Protein AF-A0A8C1SRX9-F1 (afdb_monomer_lite)

InterPro domains:
  IPR013083 Zinc finger, RING/FYVE/PHD-type [G3DSA:3.30.40.10] (1-67)

Sequence (108 aa):
MCDYSPAKCRNKGCSEVLNLKDMDAHMRESCDYRAVGICESGCGLMLTHKEQKLDSHCCFKALKAHNGALQGKVVSLDKELKKQALKSTKREKSLLAQLSAVHNELQM

Foldseek 3Di:
DDQQDWDAAPQPPGGDIGGNVCNVVCQPPPPQSHFDDADPVPLRDTDGNVCVVVVPDDSVVVVVVVVVVVVVVVVVVVVVVVVVVVVVVVVVVVVVVVVVVVVVVVVD

Secondary structure (DSSP, 8-state):
--TTSEEE--STT---EEEHHHHHHIIIII-TTSEEEE-TTTT-PEEEHHHHHTT---HHHHHHHHHHHHHHHHHHHHHHHHHHHHHHHHHHHHHHHHHHHHHHHHH-

Organism: Cyprinus carpio (NCBI:txid7962)

Radius of gyration: 25.6 Å; chains: 1; bounding box: 55×39×66 Å

pLDDT: mean 95.84, std 4.24, range [62.34, 98.69]

Structure (mmCIF, N/CA/C/O backbone):
data_AF-A0A8C1SRX9-F1
#
_entry.id   AF-A0A8C1SRX9-F1
#
loop_
_atom_site.group_PDB
_atom_site.id
_atom_site.type_symbol
_atom_site.label_atom_id
_atom_site.label_alt_id
_atom_site.label_comp_id
_atom_site.label_asym_id
_atom_site.label_entity_id
_atom_site.label_seq_id
_atom_site.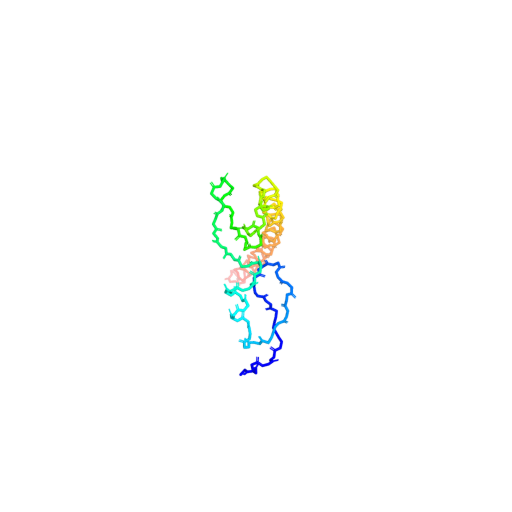pdbx_PDB_ins_code
_atom_site.Cartn_x
_atom_site.Cartn_y
_atom_site.Cartn_z
_atom_site.occupancy
_atom_site.B_iso_or_equiv
_atom_site.auth_seq_id
_atom_site.auth_comp_id
_atom_site.auth_asym_id
_atom_site.auth_atom_id
_atom_site.pdbx_PDB_model_num
ATOM 1 N N . MET A 1 1 ? -6.136 -28.090 -9.683 1.00 78.81 1 MET A N 1
ATOM 2 C CA . MET A 1 1 ? -6.096 -26.700 -10.194 1.00 78.81 1 MET A CA 1
ATOM 3 C C . MET A 1 1 ? -5.825 -26.788 -11.689 1.00 78.81 1 MET A C 1
ATOM 5 O O . MET A 1 1 ? -5.096 -27.690 -12.069 1.00 78.81 1 MET A O 1
ATOM 9 N N . CYS A 1 2 ? -6.468 -25.977 -12.532 1.00 94.12 2 CYS A N 1
ATOM 10 C CA . CYS A 1 2 ? -6.300 -26.070 -1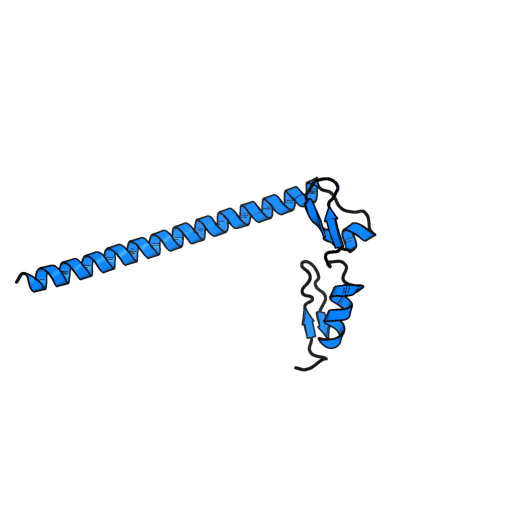3.989 1.00 94.12 2 CYS A CA 1
ATOM 11 C C . CYS A 1 2 ? -5.162 -25.157 -14.456 1.00 94.12 2 CYS A C 1
ATOM 13 O O . CYS A 1 2 ? -5.270 -23.940 -14.318 1.00 94.12 2 CYS A O 1
ATOM 15 N N . ASP A 1 3 ? -4.122 -25.726 -15.057 1.00 94.25 3 ASP A N 1
ATOM 16 C CA . ASP A 1 3 ? -2.909 -25.017 -15.497 1.00 94.25 3 ASP A CA 1
ATOM 17 C C . ASP A 1 3 ? -3.152 -23.916 -16.540 1.00 94.25 3 ASP A C 1
ATOM 19 O O . ASP A 1 3 ? -2.366 -22.977 -16.649 1.00 94.25 3 ASP A O 1
ATOM 23 N N . TYR A 1 4 ? -4.265 -23.999 -17.269 1.00 95.69 4 TYR A N 1
ATOM 24 C CA . TYR A 1 4 ? -4.686 -23.034 -18.291 1.00 95.69 4 TYR A CA 1
ATOM 25 C C . TYR A 1 4 ? -5.684 -21.997 -17.772 1.00 95.69 4 TYR A C 1
ATOM 27 O O . TYR A 1 4 ? -6.193 -21.181 -18.536 1.00 95.69 4 TYR A O 1
ATOM 35 N N . SER A 1 5 ? -6.015 -22.034 -16.480 1.00 96.88 5 SER A N 1
ATOM 36 C CA . SER A 1 5 ? -6.891 -21.014 -15.912 1.00 96.88 5 SER A CA 1
ATOM 37 C C . SER A 1 5 ? -6.181 -19.650 -15.872 1.00 96.88 5 SER A C 1
ATOM 39 O O . SER A 1 5 ? -4.988 -19.590 -15.555 1.00 96.88 5 SER A O 1
ATOM 41 N N . PRO A 1 6 ? -6.886 -18.552 -16.207 1.00 97.12 6 PRO A N 1
ATOM 42 C CA . PRO A 1 6 ? -6.297 -17.221 -16.235 1.00 97.12 6 PRO A CA 1
ATOM 43 C C . PRO A 1 6 ? -6.084 -16.684 -14.816 1.00 97.12 6 PRO A C 1
ATOM 45 O O . PRO A 1 6 ? -6.976 -16.744 -13.968 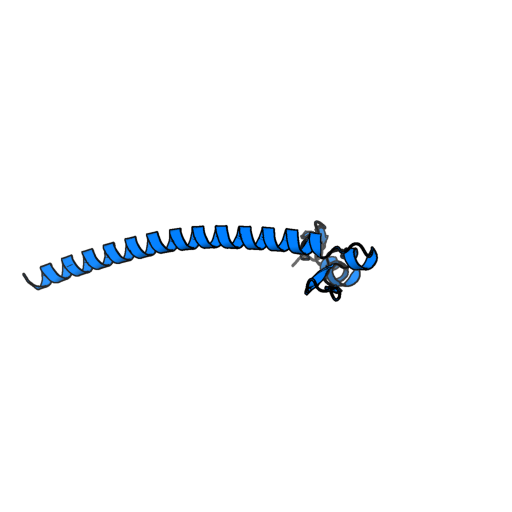1.00 97.12 6 PRO A O 1
ATOM 48 N N . ALA A 1 7 ? -4.920 -16.089 -14.569 1.00 96.31 7 ALA A N 1
ATOM 49 C CA . ALA A 1 7 ? -4.571 -15.452 -13.308 1.00 96.31 7 ALA A CA 1
ATOM 50 C C . ALA A 1 7 ? -3.819 -14.137 -13.538 1.00 96.31 7 ALA A C 1
ATOM 52 O O . ALA A 1 7 ? -2.965 -14.031 -14.415 1.00 96.31 7 ALA A O 1
ATOM 53 N N . LYS A 1 8 ? -4.121 -13.126 -12.717 1.00 97.44 8 LYS A N 1
ATOM 54 C CA . LYS A 1 8 ? -3.399 -11.848 -12.733 1.00 97.44 8 LYS A CA 1
ATOM 55 C C . LYS A 1 8 ? -1.990 -12.021 -12.174 1.00 97.44 8 LYS A C 1
ATOM 57 O O . LYS A 1 8 ? -1.809 -12.713 -11.167 1.00 97.44 8 LYS A O 1
ATOM 62 N N . CYS A 1 9 ? -1.021 -11.346 -12.787 1.00 97.56 9 CYS A N 1
ATOM 63 C CA . CYS A 1 9 ? 0.323 -11.231 -12.237 1.00 97.56 9 CYS A CA 1
ATOM 64 C C . CYS A 1 9 ? 0.284 -10.649 -10.815 1.00 97.56 9 CYS A C 1
ATOM 66 O O . CYS A 1 9 ? -0.530 -9.780 -10.493 1.00 97.56 9 CYS A O 1
ATOM 68 N N . ARG A 1 10 ? 1.168 -11.147 -9.946 1.00 95.31 10 ARG A N 1
ATOM 69 C CA . ARG A 1 10 ? 1.226 -10.748 -8.530 1.00 95.31 10 ARG A CA 1
ATOM 70 C C . ARG A 1 10 ? 2.227 -9.622 -8.264 1.00 95.31 10 ARG A C 1
ATOM 72 O O . ARG A 1 10 ? 2.213 -9.046 -7.177 1.00 95.31 10 ARG A O 1
ATOM 79 N N . ASN A 1 11 ? 3.083 -9.294 -9.233 1.00 96.19 11 ASN A N 1
ATOM 80 C CA . ASN A 1 11 ? 3.999 -8.164 -9.119 1.00 96.19 11 ASN A CA 1
ATOM 81 C C . ASN A 1 11 ? 3.212 -6.851 -9.180 1.00 96.19 11 ASN A C 1
ATOM 83 O O . ASN A 1 11 ? 2.418 -6.619 -10.094 1.00 96.19 11 ASN A O 1
ATOM 87 N N . LYS A 1 12 ? 3.423 -5.979 -8.189 1.00 92.31 12 LYS A N 1
ATOM 88 C CA . LYS A 1 12 ? 2.678 -4.720 -8.070 1.00 92.31 12 LYS A CA 1
ATOM 89 C C . LYS A 1 12 ? 2.919 -3.838 -9.296 1.00 92.31 12 LYS A C 1
ATOM 91 O O . LYS A 1 12 ? 4.056 -3.522 -9.615 1.00 92.31 12 LYS A O 1
ATOM 96 N N . GLY A 1 13 ? 1.834 -3.408 -9.937 1.00 92.56 13 GLY A N 1
ATOM 97 C CA . GLY A 1 13 ? 1.871 -2.558 -11.130 1.00 92.56 13 GLY A CA 1
ATOM 98 C C . GLY A 1 13 ? 1.815 -3.322 -12.454 1.00 92.56 13 G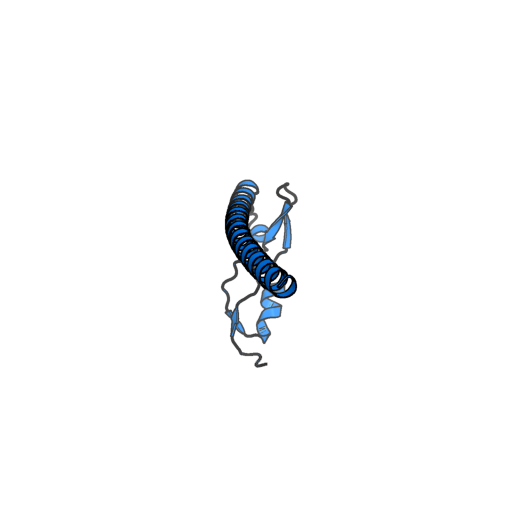LY A C 1
ATOM 99 O O . GLY A 1 13 ? 1.527 -2.705 -13.474 1.00 92.56 13 GLY A O 1
ATOM 100 N N . CYS A 1 14 ? 1.997 -4.645 -12.447 1.00 97.38 14 CYS A N 1
ATOM 101 C CA . CYS A 1 14 ? 1.773 -5.468 -13.629 1.00 97.38 14 CYS A CA 1
ATOM 102 C C . CYS A 1 14 ? 0.276 -5.767 -13.801 1.00 97.38 14 CYS A C 1
ATOM 104 O O . CYS A 1 14 ? -0.385 -6.217 -12.864 1.00 97.38 14 CYS A O 1
ATOM 106 N N . SER A 1 15 ? -0.255 -5.528 -14.999 1.00 96.94 15 SER A N 1
ATOM 107 C CA . SER A 1 15 ? -1.653 -5.801 -15.363 1.00 96.94 15 SER A CA 1
ATOM 108 C C . SER A 1 15 ? -1.835 -7.067 -16.203 1.00 96.94 15 SER A C 1
ATOM 110 O O . SER A 1 15 ? -2.954 -7.345 -16.630 1.00 96.94 15 SER A O 1
ATOM 112 N N . GLU A 1 16 ? -0.759 -7.817 -16.448 1.00 97.50 16 GLU A N 1
ATOM 113 C CA . GLU A 1 16 ? -0.791 -9.025 -17.271 1.00 97.50 16 GLU A CA 1
ATOM 114 C C . GLU A 1 16 ? -1.673 -10.109 -16.639 1.00 97.50 16 GLU A C 1
ATOM 116 O O . GLU A 1 16 ? -1.689 -10.307 -15.416 1.00 97.50 16 GLU A O 1
ATOM 121 N N . VAL A 1 17 ? -2.394 -10.828 -17.498 1.00 97.81 17 VAL A N 1
ATOM 122 C CA . VAL A 1 17 ? -3.183 -12.010 -17.147 1.00 97.81 17 VAL A CA 1
ATOM 123 C C . VAL A 1 17 ? -2.606 -13.182 -17.921 1.00 97.81 17 VAL A C 1
ATOM 125 O O . VAL A 1 17 ? -2.574 -13.160 -19.147 1.00 97.81 17 VAL A O 1
ATOM 128 N N . LEU A 1 18 ? -2.138 -14.194 -17.200 1.00 96.94 18 LEU A N 1
ATOM 129 C CA . LEU A 1 18 ? -1.400 -15.329 -17.751 1.00 96.94 18 LEU A CA 1
ATOM 130 C C . LEU A 1 18 ? -2.093 -16.632 -17.361 1.00 96.94 18 LEU A C 1
ATOM 132 O O . LEU A 1 18 ? -2.845 -16.671 -16.383 1.00 96.94 18 LEU A O 1
ATOM 136 N N . ASN A 1 19 ? -1.803 -17.713 -18.081 1.00 97.19 19 ASN A N 1
ATOM 137 C CA . ASN A 1 19 ? -2.149 -19.045 -17.596 1.00 97.19 19 ASN A CA 1
ATOM 138 C C . ASN A 1 19 ? -1.369 -19.337 -16.310 1.00 97.19 19 ASN A C 1
ATOM 140 O O . ASN A 1 19 ? -0.224 -18.901 -16.159 1.00 97.19 19 ASN A O 1
ATOM 144 N N . LEU A 1 20 ? -1.948 -20.130 -15.409 1.00 95.25 20 LEU A N 1
ATOM 145 C CA . LEU A 1 20 ? -1.260 -20.532 -14.181 1.00 95.25 20 LEU A CA 1
ATOM 146 C C . LEU A 1 20 ? 0.103 -21.184 -14.435 1.00 95.25 20 LEU A C 1
ATOM 148 O O . LEU A 1 20 ? 1.041 -20.881 -13.699 1.00 95.25 20 LEU A O 1
ATOM 152 N N . LYS A 1 21 ? 0.236 -22.008 -15.482 1.00 96.31 21 LYS A N 1
ATOM 153 C CA . LYS A 1 21 ? 1.521 -22.636 -15.839 1.00 96.31 21 LYS A CA 1
ATOM 154 C C . LYS A 1 21 ? 2.622 -21.638 -16.221 1.00 96.31 21 LYS A C 1
ATOM 156 O O . LYS A 1 21 ? 3.793 -21.918 -15.994 1.00 96.31 21 LYS A O 1
ATOM 161 N N . ASP A 1 22 ? 2.253 -20.480 -16.769 1.00 97.00 22 ASP A N 1
ATOM 162 C CA . ASP A 1 22 ? 3.195 -19.487 -17.305 1.00 97.00 22 ASP A CA 1
ATOM 163 C C . ASP A 1 22 ? 3.537 -18.398 -16.264 1.00 97.00 22 ASP A C 1
ATOM 165 O O . ASP A 1 22 ? 4.455 -17.597 -16.453 1.00 97.00 22 ASP A O 1
ATOM 169 N N . MET A 1 23 ? 2.809 -18.366 -15.139 1.00 96.25 23 MET A N 1
ATOM 170 C CA . MET A 1 23 ? 2.919 -17.334 -14.102 1.00 96.25 23 MET A CA 1
ATOM 171 C C . MET A 1 23 ? 4.324 -17.249 -13.501 1.00 96.25 23 MET A C 1
ATOM 173 O O . MET A 1 23 ? 4.873 -16.160 -13.342 1.00 96.25 23 MET A O 1
ATOM 177 N N . ASP A 1 24 ? 4.908 -18.396 -13.169 1.00 96.00 24 ASP A N 1
ATOM 178 C CA . ASP A 1 24 ? 6.194 -18.464 -12.478 1.00 96.00 24 ASP A CA 1
ATOM 179 C C . ASP A 1 24 ? 7.349 -17.982 -13.364 1.00 96.00 24 ASP A C 1
ATOM 181 O O . ASP A 1 24 ? 8.195 -17.211 -12.901 1.00 96.00 24 ASP A O 1
ATOM 185 N N . ALA A 1 25 ? 7.352 -18.390 -14.637 1.00 97.25 25 ALA A N 1
ATOM 186 C CA . ALA A 1 25 ? 8.324 -17.930 -15.625 1.00 97.25 25 ALA A CA 1
ATOM 187 C C . ALA A 1 25 ? 8.192 -16.417 -15.841 1.00 97.25 25 ALA A C 1
ATOM 189 O O . ALA A 1 25 ? 9.172 -15.680 -15.725 1.00 97.25 25 ALA A O 1
ATOM 190 N N . HIS A 1 26 ? 6.961 -15.926 -16.031 1.00 97.56 26 HIS A N 1
ATOM 191 C CA . HIS A 1 26 ? 6.715 -14.493 -16.151 1.00 97.56 26 HIS A CA 1
ATOM 192 C C . HIS A 1 26 ? 7.247 -13.723 -14.937 1.00 97.56 26 HIS A C 1
ATOM 194 O O . HIS A 1 26 ? 8.018 -12.777 -15.084 1.00 97.56 26 HIS A O 1
ATOM 200 N N . MET A 1 27 ? 6.854 -14.115 -13.723 1.00 96.50 27 MET A N 1
ATOM 201 C CA . MET A 1 27 ? 7.179 -13.362 -12.513 1.00 96.50 27 MET A CA 1
ATOM 202 C C . MET A 1 27 ? 8.679 -13.310 -12.213 1.00 96.50 27 MET A C 1
ATOM 204 O O . MET A 1 27 ? 9.143 -12.285 -11.705 1.00 96.50 27 MET A O 1
ATOM 208 N N . ARG A 1 28 ? 9.422 -14.387 -12.502 1.00 94.62 28 ARG A N 1
ATOM 209 C CA . ARG A 1 28 ? 10.863 -14.470 -12.225 1.00 94.62 28 ARG A CA 1
ATOM 210 C C . ARG A 1 28 ? 11.723 -13.853 -13.319 1.00 94.62 28 ARG A C 1
ATOM 212 O O . ARG A 1 28 ? 12.721 -13.212 -12.996 1.00 94.62 28 ARG A O 1
ATOM 219 N N . GLU A 1 29 ? 11.345 -14.025 -14.579 1.00 94.38 29 GLU A N 1
ATOM 220 C CA . GLU A 1 29 ? 12.262 -13.787 -15.695 1.00 94.38 29 GLU A CA 1
ATOM 221 C C . GLU A 1 29 ? 11.860 -12.567 -16.522 1.00 94.38 29 GLU A C 1
ATOM 223 O O . GLU A 1 29 ? 12.689 -11.694 -16.777 1.00 94.38 29 GLU A O 1
ATOM 228 N N . SER A 1 30 ? 10.583 -12.461 -16.903 1.00 96.00 30 SER A N 1
ATOM 229 C CA . SER A 1 30 ? 10.152 -11.491 -17.917 1.00 96.00 30 SER A CA 1
ATOM 230 C C . SER A 1 30 ? 9.343 -10.310 -17.378 1.00 96.00 30 SER A C 1
ATOM 232 O O . SER A 1 30 ? 9.086 -9.360 -18.114 1.00 96.00 30 SER A O 1
ATOM 234 N N . CYS A 1 31 ? 8.880 -10.355 -16.128 1.00 97.69 31 CYS A N 1
ATOM 235 C CA . CYS A 1 31 ? 8.017 -9.315 -15.587 1.00 97.69 31 CYS A CA 1
ATOM 236 C C . CYS A 1 31 ? 8.808 -8.033 -15.327 1.00 97.69 31 CYS A C 1
ATOM 238 O O . CYS A 1 31 ? 9.638 -7.964 -14.426 1.00 97.69 31 CYS A O 1
ATOM 240 N N . ASP A 1 32 ? 8.462 -6.975 -16.048 1.00 97.56 32 ASP A N 1
ATOM 241 C CA . ASP A 1 32 ? 9.046 -5.641 -15.892 1.00 97.56 32 ASP A CA 1
ATOM 242 C C . ASP A 1 32 ? 8.822 -5.018 -14.504 1.00 97.56 32 ASP A C 1
ATOM 244 O O . ASP A 1 32 ? 9.587 -4.158 -14.074 1.00 97.56 32 ASP A O 1
ATOM 248 N N . TYR A 1 33 ? 7.807 -5.482 -13.776 1.00 97.06 33 TYR A N 1
ATOM 249 C CA . TYR A 1 33 ? 7.468 -5.022 -12.427 1.00 97.06 33 TYR A CA 1
ATOM 250 C C . TYR A 1 33 ? 8.058 -5.907 -11.322 1.00 97.06 33 TYR A C 1
ATOM 252 O O . TYR A 1 33 ? 7.768 -5.687 -10.144 1.00 97.06 33 TYR A O 1
ATOM 260 N N . ARG A 1 34 ? 8.857 -6.928 -11.666 1.00 96.62 34 ARG A N 1
ATOM 261 C CA . ARG A 1 34 ? 9.555 -7.735 -10.658 1.00 96.62 34 ARG A CA 1
ATOM 262 C C . ARG A 1 34 ? 10.579 -6.875 -9.923 1.00 96.62 34 ARG A C 1
ATOM 264 O O . ARG A 1 34 ? 11.208 -6.003 -10.521 1.00 96.62 34 ARG A O 1
ATOM 271 N N . ALA A 1 35 ? 10.763 -7.156 -8.641 1.00 95.12 35 ALA A N 1
ATOM 272 C CA . ALA A 1 35 ? 11.804 -6.532 -7.842 1.00 95.12 35 ALA A CA 1
ATOM 273 C C . ALA A 1 35 ? 13.192 -7.008 -8.291 1.00 95.12 35 ALA A C 1
ATOM 275 O O . ALA A 1 35 ? 13.381 -8.201 -8.540 1.00 95.12 35 ALA A O 1
ATOM 276 N N . VAL A 1 36 ? 14.156 -6.090 -8.370 1.00 94.75 36 VAL A N 1
ATOM 277 C CA . VAL A 1 36 ? 15.543 -6.403 -8.775 1.00 94.75 36 VAL A CA 1
ATOM 278 C C . VAL A 1 36 ? 16.608 -5.942 -7.791 1.00 94.75 36 VAL A C 1
ATOM 280 O O . VAL A 1 36 ? 17.761 -6.337 -7.914 1.00 94.75 36 VAL A O 1
ATOM 283 N N . GLY A 1 37 ? 16.239 -5.142 -6.797 1.00 93.81 37 GLY A N 1
ATOM 284 C CA . GLY A 1 37 ? 17.175 -4.645 -5.799 1.00 93.81 37 GLY A CA 1
ATOM 285 C C . GLY A 1 37 ? 16.649 -3.400 -5.111 1.00 93.81 37 GLY A C 1
ATOM 286 O O . GLY A 1 37 ? 15.506 -2.993 -5.322 1.00 93.81 37 GLY A O 1
ATOM 287 N N . ILE A 1 38 ? 17.493 -2.805 -4.279 1.00 95.38 38 ILE A N 1
ATOM 288 C CA . ILE A 1 38 ? 17.223 -1.541 -3.600 1.00 95.38 38 ILE A CA 1
ATOM 289 C C . ILE A 1 38 ? 17.991 -0.438 -4.329 1.00 95.38 38 ILE A C 1
ATOM 291 O O . ILE A 1 38 ? 19.089 -0.662 -4.825 1.00 95.38 38 ILE A O 1
ATOM 295 N N . CYS A 1 39 ? 17.413 0.756 -4.404 1.00 95.31 39 CYS A N 1
ATOM 296 C CA . CYS A 1 39 ? 18.098 1.927 -4.924 1.00 95.31 39 CYS A CA 1
ATOM 297 C C . CYS A 1 39 ? 19.266 2.331 -4.012 1.00 95.31 39 CYS A C 1
ATOM 299 O O . CYS A 1 39 ? 19.057 2.811 -2.893 1.00 95.31 39 CYS A O 1
ATOM 301 N N . GLU A 1 40 ? 20.488 2.186 -4.523 1.00 93.38 40 GLU A N 1
ATOM 302 C CA . GLU A 1 40 ? 21.732 2.549 -3.831 1.00 93.38 40 GLU A CA 1
ATOM 303 C C . GLU A 1 40 ? 22.031 4.056 -3.891 1.00 93.38 40 GLU A C 1
ATOM 305 O O . GLU A 1 40 ? 22.807 4.571 -3.093 1.00 93.38 40 GLU A O 1
ATOM 310 N N . SER A 1 41 ? 21.348 4.804 -4.767 1.00 89.06 41 SER A N 1
ATOM 311 C CA . SER A 1 41 ? 21.481 6.265 -4.890 1.00 89.06 41 SER A CA 1
ATOM 312 C C . SER A 1 41 ? 20.834 7.051 -3.738 1.00 89.06 41 SER A C 1
ATOM 314 O O . SER A 1 41 ? 20.797 8.280 -3.775 1.00 89.06 41 SER A O 1
ATOM 316 N N . GLY A 1 42 ? 20.293 6.364 -2.727 1.00 86.75 42 GLY A N 1
ATOM 317 C CA . GLY A 1 42 ? 19.956 6.963 -1.434 1.00 86.75 42 GLY A CA 1
ATOM 318 C C . GLY A 1 42 ? 18.472 7.046 -1.075 1.00 86.75 42 GLY A C 1
ATOM 319 O O . GLY A 1 42 ? 18.164 7.453 0.041 1.00 86.75 42 GLY A O 1
ATOM 320 N N . CYS A 1 43 ? 17.530 6.652 -1.945 1.00 95.25 43 CYS A N 1
ATOM 321 C CA . CYS A 1 43 ? 16.114 6.596 -1.539 1.00 95.25 43 CYS A CA 1
ATOM 322 C C . CYS A 1 43 ? 15.743 5.304 -0.796 1.00 95.25 43 CYS A C 1
ATOM 324 O O . CYS A 1 43 ? 14.703 5.265 -0.142 1.00 95.25 43 CYS A O 1
ATOM 326 N N . GLY A 1 44 ? 16.560 4.248 -0.912 1.00 94.62 44 GLY A N 1
ATOM 327 C CA . GLY A 1 44 ? 16.331 2.966 -0.241 1.00 94.62 44 GLY A CA 1
ATOM 328 C C . GLY A 1 44 ? 15.068 2.222 -0.697 1.00 94.62 44 GLY A C 1
ATOM 329 O O . GLY A 1 44 ? 14.675 1.242 -0.067 1.00 94.62 44 GLY A O 1
ATOM 330 N N . LEU A 1 45 ? 14.411 2.669 -1.773 1.00 95.00 45 LEU A N 1
ATOM 331 C CA . LEU A 1 45 ? 13.218 2.022 -2.314 1.00 95.00 45 LEU A CA 1
ATOM 332 C C . LEU A 1 45 ? 13.593 0.860 -3.236 1.00 95.00 45 LEU A C 1
ATOM 334 O O . LEU A 1 45 ? 14.633 0.870 -3.890 1.00 95.00 45 LEU A O 1
ATOM 338 N N . MET A 1 46 ? 12.713 -0.138 -3.292 1.00 95.19 46 MET A N 1
ATOM 339 C CA . MET A 1 46 ? 12.854 -1.290 -4.177 1.00 95.19 46 MET A CA 1
ATOM 340 C C . MET A 1 46 ? 12.679 -0.871 -5.640 1.00 95.19 46 MET A C 1
ATOM 342 O O . MET A 1 46 ? 11.681 -0.236 -5.979 1.00 95.19 46 MET A O 1
ATOM 346 N N . LEU A 1 47 ? 13.630 -1.251 -6.488 1.00 95.56 47 LEU A N 1
ATOM 347 C CA . LEU A 1 47 ? 13.598 -1.018 -7.926 1.00 95.56 47 LEU A CA 1
ATOM 348 C C . LEU A 1 47 ? 12.871 -2.150 -8.643 1.00 95.56 47 LEU A C 1
ATOM 350 O O . LEU A 1 47 ? 13.003 -3.329 -8.292 1.00 95.56 47 LEU A O 1
ATOM 354 N N . THR A 1 48 ? 12.140 -1.780 -9.685 1.00 96.12 48 THR A N 1
ATOM 355 C CA . THR A 1 48 ? 11.588 -2.714 -10.664 1.00 96.12 48 THR A CA 1
ATOM 356 C C . THR A 1 48 ? 12.604 -3.025 -11.761 1.00 96.12 48 THR A C 1
ATOM 358 O O . THR A 1 48 ? 13.479 -2.215 -12.074 1.00 96.12 48 THR A O 1
ATOM 361 N N . HIS A 1 49 ? 12.473 -4.191 -12.393 1.00 96.44 49 HIS A N 1
ATOM 362 C CA . HIS A 1 49 ? 13.311 -4.558 -13.535 1.00 96.44 49 HIS A CA 1
ATOM 363 C C . HIS A 1 49 ? 13.240 -3.533 -14.668 1.00 96.44 49 HIS A C 1
ATOM 365 O O . HIS A 1 49 ? 14.260 -3.225 -15.278 1.00 96.44 49 HIS A O 1
ATOM 371 N N . LYS A 1 50 ? 12.063 -2.949 -14.912 1.00 95.75 50 LYS A N 1
ATOM 372 C CA . LYS A 1 50 ? 11.880 -1.878 -15.893 1.00 95.75 50 LYS A CA 1
ATOM 373 C C . LYS A 1 50 ? 12.696 -0.635 -15.564 1.00 95.75 50 LYS A C 1
ATOM 375 O O . LYS A 1 50 ? 13.344 -0.096 -16.454 1.00 95.75 50 LYS A O 1
ATOM 380 N N . GLU A 1 51 ? 12.663 -0.186 -14.310 1.00 95.19 51 GLU A N 1
ATOM 381 C CA . GLU A 1 51 ? 13.444 0.976 -13.874 1.00 95.19 51 GLU A CA 1
ATOM 382 C C . GLU A 1 51 ? 14.943 0.740 -14.042 1.00 95.19 51 GLU A C 1
ATOM 384 O O . GLU A 1 51 ? 15.635 1.633 -14.516 1.00 95.19 51 GLU A O 1
ATOM 389 N N . GLN A 1 52 ? 15.424 -0.460 -13.705 1.00 93.00 52 GLN A N 1
ATOM 390 C CA . GLN A 1 52 ? 16.829 -0.829 -13.876 1.00 93.00 52 GLN A CA 1
ATOM 391 C C . GLN A 1 52 ? 17.220 -0.920 -15.356 1.00 93.00 52 GLN A C 1
ATOM 393 O O . GLN A 1 52 ? 18.240 -0.373 -15.760 1.00 93.00 52 GLN A O 1
ATOM 398 N N . LYS A 1 53 ? 16.402 -1.583 -16.182 1.00 94.44 53 LYS A N 1
ATOM 399 C CA . LYS A 1 53 ? 16.661 -1.775 -17.616 1.00 94.44 53 LYS A CA 1
ATOM 400 C C . LYS A 1 53 ? 16.711 -0.456 -18.390 1.00 94.44 53 LYS A C 1
ATOM 402 O O . LYS A 1 53 ? 17.437 -0.359 -19.373 1.00 94.44 53 LYS A O 1
ATOM 407 N N . LEU A 1 54 ? 15.902 0.523 -17.988 1.00 95.38 54 LEU A N 1
ATOM 408 C CA . LEU A 1 54 ? 15.787 1.821 -18.659 1.00 95.38 54 LEU A CA 1
ATOM 409 C C . LEU A 1 54 ? 16.591 2.935 -17.979 1.00 95.38 54 LEU A C 1
ATOM 411 O O . LEU A 1 54 ? 16.499 4.074 -18.429 1.00 95.38 54 LEU A O 1
ATOM 415 N N . ASP A 1 55 ? 17.297 2.631 -16.886 1.00 92.50 55 ASP A N 1
ATOM 416 C CA . ASP A 1 55 ? 17.940 3.616 -16.005 1.00 92.50 55 ASP A CA 1
ATOM 417 C C . ASP A 1 55 ? 17.016 4.810 -15.674 1.00 92.50 55 ASP A C 1
ATOM 419 O O . ASP A 1 55 ? 17.390 5.980 -15.681 1.00 92.50 55 ASP A O 1
ATOM 423 N N . SER A 1 56 ? 15.729 4.516 -15.458 1.00 93.56 56 SER A N 1
ATOM 424 C CA . SER A 1 56 ? 14.673 5.536 -15.408 1.00 93.56 56 SER A CA 1
ATOM 425 C C . SER A 1 56 ? 14.264 5.920 -13.986 1.00 93.56 56 SER A C 1
ATOM 427 O O . SER A 1 56 ? 13.252 6.603 -13.792 1.00 93.56 56 SER A O 1
ATOM 429 N N . HIS A 1 57 ? 14.982 5.433 -12.972 1.00 95.06 57 HIS A N 1
ATOM 430 C CA . HIS A 1 57 ? 14.632 5.676 -11.579 1.00 95.06 57 HIS A CA 1
ATOM 431 C C . HIS A 1 57 ? 14.957 7.117 -11.167 1.00 95.06 57 HIS A C 1
ATOM 433 O O . HIS A 1 57 ? 16.034 7.641 -11.423 1.00 95.06 57 HIS A O 1
ATOM 439 N N . CYS A 1 58 ? 14.029 7.766 -10.463 1.00 94.69 58 CYS A N 1
ATOM 440 C CA . CYS A 1 58 ? 14.240 9.099 -9.907 1.00 94.69 58 CYS A CA 1
ATOM 441 C C . CYS A 1 58 ? 13.849 9.104 -8.430 1.00 94.69 58 CYS A C 1
ATOM 443 O O . CYS A 1 58 ? 12.657 9.117 -8.104 1.00 94.69 58 CYS A O 1
ATOM 445 N N . CYS A 1 59 ? 14.853 9.158 -7.546 1.00 95.75 59 CYS A N 1
ATOM 446 C CA . CYS A 1 59 ? 14.682 9.138 -6.090 1.00 95.75 59 CYS A CA 1
ATOM 447 C C . CYS A 1 59 ? 13.621 10.133 -5.610 1.00 95.75 59 CYS A C 1
ATOM 449 O O . CYS A 1 59 ? 12.749 9.780 -4.821 1.00 95.75 59 CYS A O 1
ATOM 451 N N . PHE A 1 60 ? 13.646 11.365 -6.126 1.00 95.50 60 PHE A N 1
ATOM 452 C CA . PHE A 1 60 ? 12.695 12.403 -5.733 1.00 95.50 60 PHE A CA 1
ATOM 453 C C . PHE A 1 60 ? 11.246 12.041 -6.088 1.00 95.50 60 PHE A C 1
ATOM 455 O O . PHE A 1 60 ? 10.360 12.134 -5.239 1.00 95.50 60 PHE A O 1
ATOM 462 N N . LYS A 1 61 ? 10.990 11.598 -7.328 1.00 94.88 61 LYS A N 1
ATOM 463 C CA . LYS A 1 61 ? 9.641 11.201 -7.766 1.00 94.88 61 LYS A CA 1
ATOM 464 C C . LYS A 1 61 ? 9.144 9.988 -6.978 1.00 94.88 61 LYS A C 1
ATOM 466 O O . LYS A 1 61 ? 7.997 9.988 -6.532 1.00 94.88 61 LYS A O 1
ATOM 471 N N . ALA A 1 62 ? 10.014 9.000 -6.773 1.00 94.56 62 ALA A N 1
ATOM 472 C CA . ALA A 1 62 ? 9.697 7.786 -6.034 1.00 94.56 62 ALA A CA 1
ATOM 473 C C . ALA A 1 62 ? 9.367 8.086 -4.561 1.00 94.56 62 ALA A C 1
ATOM 475 O O . ALA A 1 62 ? 8.310 7.685 -4.075 1.00 94.56 62 ALA A O 1
ATOM 476 N N . LEU A 1 63 ? 10.200 8.877 -3.874 1.00 96.00 63 LEU A N 1
ATOM 477 C CA . LEU A 1 63 ? 9.956 9.294 -2.489 1.00 96.00 63 LEU A CA 1
ATOM 478 C C . LEU A 1 63 ? 8.699 10.153 -2.357 1.00 96.00 63 LEU A C 1
ATOM 480 O O . LEU A 1 63 ? 7.918 9.949 -1.432 1.00 96.00 63 LEU A O 1
ATOM 484 N N . LYS A 1 64 ? 8.453 11.079 -3.292 1.00 97.25 64 LYS A N 1
ATOM 485 C CA . LYS A 1 64 ? 7.232 11.895 -3.294 1.00 97.25 64 LYS A CA 1
ATOM 486 C C . LYS A 1 64 ? 5.977 11.023 -3.390 1.00 97.25 64 LYS A C 1
ATOM 488 O O . LYS A 1 64 ? 5.039 11.222 -2.620 1.00 97.25 64 LYS A O 1
ATOM 493 N N . ALA A 1 65 ? 5.966 10.046 -4.298 1.00 95.00 65 ALA A N 1
ATOM 494 C CA . ALA A 1 65 ? 4.857 9.104 -4.436 1.00 95.00 65 ALA A CA 1
ATOM 495 C C . ALA A 1 65 ? 4.695 8.223 -3.185 1.00 95.00 65 ALA A C 1
ATOM 497 O O . ALA A 1 65 ? 3.584 8.070 -2.674 1.00 95.00 65 ALA A O 1
ATOM 498 N N . HIS A 1 66 ? 5.803 7.698 -2.655 1.00 95.12 66 HIS A N 1
ATOM 499 C CA . HIS A 1 66 ? 5.814 6.875 -1.448 1.00 95.12 66 HIS A CA 1
ATOM 500 C C . HIS A 1 66 ? 5.275 7.634 -0.227 1.00 95.12 66 HIS A C 1
ATOM 502 O O . HIS A 1 66 ? 4.401 7.133 0.480 1.00 95.12 66 HIS A O 1
ATOM 508 N N . ASN A 1 67 ? 5.716 8.876 -0.022 1.00 96.94 67 ASN A N 1
ATOM 509 C CA . ASN A 1 67 ? 5.233 9.733 1.059 1.00 96.94 67 ASN A CA 1
ATOM 510 C C . ASN A 1 67 ? 3.740 10.044 0.919 1.00 96.94 67 ASN A C 1
ATOM 512 O O . ASN A 1 67 ? 3.016 9.973 1.909 1.00 96.94 67 ASN A O 1
ATOM 516 N N . GLY A 1 68 ? 3.252 10.311 -0.297 1.00 98.12 68 GLY A N 1
ATOM 517 C CA . GLY A 1 68 ? 1.818 10.494 -0.542 1.00 98.12 68 GLY A CA 1
ATOM 518 C C . GLY A 1 68 ? 0.995 9.253 -0.173 1.00 98.12 68 GLY A C 1
ATOM 519 O O . GLY A 1 68 ? -0.033 9.362 0.499 1.00 98.12 68 GLY A O 1
ATOM 520 N N . ALA A 1 69 ? 1.473 8.060 -0.538 1.00 96.75 69 ALA A N 1
ATOM 521 C CA . ALA A 1 69 ? 0.825 6.801 -0.170 1.00 96.75 69 ALA A CA 1
ATOM 522 C C . ALA A 1 69 ? 0.827 6.568 1.353 1.00 96.75 69 ALA A C 1
ATOM 524 O O . ALA A 1 69 ? -0.198 6.178 1.921 1.00 96.75 69 ALA A O 1
ATOM 525 N N . LEU A 1 70 ? 1.946 6.847 2.031 1.00 97.81 70 LEU A N 1
ATOM 526 C CA . LEU A 1 70 ? 2.039 6.765 3.491 1.00 97.81 70 LEU A CA 1
ATOM 527 C C . LEU A 1 70 ? 1.093 7.750 4.180 1.00 97.81 70 LEU A C 1
ATOM 529 O O . LEU A 1 70 ? 0.386 7.361 5.107 1.00 97.81 70 LEU A O 1
ATOM 533 N N . GLN A 1 71 ? 1.014 8.991 3.703 1.00 98.56 71 GLN A N 1
ATOM 534 C CA . GLN A 1 71 ? 0.096 9.991 4.242 1.00 98.56 71 GLN A CA 1
ATOM 535 C C . GLN A 1 71 ? -1.367 9.545 4.095 1.00 98.56 71 GLN A C 1
ATOM 537 O O . GLN A 1 71 ? -2.135 9.615 5.055 1.00 98.56 71 GLN A O 1
ATOM 542 N N . GLY A 1 72 ? -1.744 8.996 2.935 1.00 98.38 72 GLY A N 1
ATOM 543 C CA . GLY A 1 72 ? -3.071 8.409 2.729 1.00 98.38 72 GLY A CA 1
ATOM 544 C C . GLY A 1 72 ? -3.367 7.242 3.681 1.00 98.38 72 GLY A C 1
ATOM 545 O O . GLY A 1 72 ? -4.473 7.137 4.224 1.00 98.38 72 GLY A O 1
ATOM 546 N N . LYS A 1 73 ? -2.368 6.390 3.945 1.00 98.44 73 LYS A N 1
ATOM 547 C CA . LYS A 1 73 ? -2.478 5.286 4.908 1.00 98.44 73 LYS A CA 1
ATOM 548 C C . LYS A 1 73 ? -2.682 5.796 6.336 1.00 98.44 73 LYS A C 1
ATOM 550 O O . LYS A 1 73 ? -3.556 5.279 7.026 1.00 98.44 73 LYS A O 1
ATOM 555 N N . VAL A 1 74 ? -1.938 6.818 6.760 1.00 98.69 74 VAL A N 1
ATOM 556 C CA . VAL A 1 74 ? -2.086 7.440 8.088 1.00 98.69 74 VAL A CA 1
ATOM 557 C C . VAL A 1 74 ? -3.494 8.002 8.272 1.00 98.69 74 VAL A C 1
ATOM 559 O O . VAL A 1 74 ? -4.145 7.687 9.263 1.00 98.69 74 VAL A O 1
ATOM 562 N N . VAL A 1 75 ? -4.012 8.75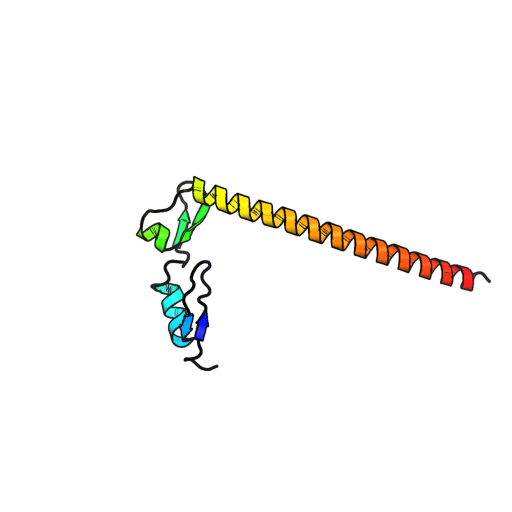0 7.293 1.00 98.62 75 VAL A N 1
ATOM 563 C CA . VAL A 1 75 ? -5.382 9.296 7.348 1.00 98.62 75 VAL A CA 1
ATOM 564 C C . VAL A 1 75 ? -6.431 8.186 7.434 1.00 98.62 75 VAL A C 1
ATOM 566 O O . VAL A 1 75 ? -7.412 8.302 8.167 1.00 98.62 75 VAL A O 1
ATOM 569 N N . SER A 1 76 ? -6.240 7.098 6.688 1.00 98.50 76 SER A N 1
ATOM 570 C CA . SER A 1 76 ? -7.167 5.962 6.702 1.00 98.50 76 SER A CA 1
ATOM 571 C C . SER A 1 76 ? -7.159 5.237 8.051 1.00 98.50 76 SER A C 1
ATOM 573 O O . SER A 1 76 ? -8.222 4.908 8.577 1.00 98.50 76 SER A O 1
ATOM 575 N N . LEU A 1 77 ? -5.974 5.034 8.633 1.00 98.62 77 LEU A N 1
ATOM 576 C CA . LEU A 1 77 ? -5.815 4.423 9.953 1.00 98.62 77 LEU A CA 1
ATOM 577 C C . LEU A 1 77 ? -6.389 5.302 11.068 1.00 98.62 77 LEU A C 1
ATOM 579 O O . LEU A 1 77 ? -7.065 4.775 11.943 1.00 98.62 77 LEU A O 1
ATOM 583 N N . ASP A 1 78 ? -6.197 6.622 11.014 1.00 98.69 78 ASP A N 1
ATOM 584 C CA . ASP A 1 78 ? -6.788 7.565 11.975 1.00 98.69 78 ASP A CA 1
ATOM 585 C C . ASP A 1 78 ? -8.325 7.494 11.973 1.00 98.69 78 ASP A C 1
ATOM 587 O O . ASP A 1 78 ? -8.961 7.422 13.027 1.00 98.69 78 ASP A O 1
ATOM 591 N N . LYS A 1 79 ? -8.941 7.427 10.784 1.00 98.69 79 LYS A N 1
ATOM 592 C CA . LYS A 1 79 ? -10.396 7.253 10.652 1.00 98.69 79 LYS A CA 1
ATOM 593 C C . LYS A 1 79 ? -10.878 5.941 11.265 1.00 98.69 79 LYS A C 1
ATOM 595 O O . LYS A 1 79 ? -11.876 5.938 11.988 1.00 98.69 79 LYS A O 1
ATOM 600 N N . GLU A 1 80 ? -10.190 4.834 10.986 1.00 98.56 80 GLU A N 1
ATOM 601 C CA . GLU A 1 80 ? -10.570 3.537 11.549 1.00 98.56 80 GLU A CA 1
ATOM 602 C C . GLU A 1 80 ? -10.365 3.513 13.067 1.00 98.56 80 GLU A C 1
ATOM 604 O O . GLU A 1 80 ? -11.236 3.037 13.791 1.00 98.56 80 GLU A O 1
ATOM 609 N N . LEU A 1 81 ? -9.288 4.116 13.573 1.00 98.62 81 LEU A N 1
ATOM 610 C CA . LEU A 1 81 ? -9.026 4.222 15.006 1.00 98.62 81 LEU A CA 1
ATOM 611 C C . LEU A 1 81 ? -10.123 5.015 15.725 1.00 98.62 81 LEU A C 1
ATOM 613 O O . LEU A 1 81 ? -10.656 4.543 16.727 1.00 98.62 81 LEU A O 1
ATOM 617 N N . LYS A 1 82 ? -10.546 6.164 15.183 1.00 98.56 82 LYS A N 1
ATOM 618 C CA . LYS A 1 82 ? -11.678 6.941 15.722 1.00 98.56 82 LYS A CA 1
ATOM 619 C C . LYS A 1 82 ? -12.974 6.132 15.731 1.00 98.56 82 LYS A C 1
ATOM 621 O O . LYS A 1 82 ? -13.706 6.134 16.719 1.00 98.56 82 LYS A O 1
ATOM 626 N N . LYS A 1 83 ? -13.253 5.398 14.651 1.00 98.62 83 LYS A N 1
ATOM 627 C CA . LYS A 1 83 ? -14.432 4.527 14.551 1.00 98.62 83 LYS A CA 1
ATOM 628 C C . LYS A 1 83 ? -14.402 3.411 15.595 1.00 98.62 83 LYS A C 1
ATOM 630 O O . LYS A 1 83 ? -15.431 3.130 16.210 1.00 98.62 83 LYS A O 1
ATOM 635 N N . GLN A 1 84 ? -13.248 2.781 15.800 1.00 98.62 84 GLN A N 1
ATOM 636 C CA . GLN A 1 84 ? -13.080 1.743 16.813 1.00 98.62 84 GLN A CA 1
ATOM 637 C C . GLN A 1 84 ? -13.196 2.311 18.228 1.00 98.62 84 GLN A C 1
ATOM 639 O O . GLN A 1 84 ? -13.912 1.733 19.039 1.00 98.62 84 GLN A O 1
ATOM 644 N N . ALA A 1 85 ? -12.609 3.478 18.505 1.00 98.56 85 ALA A N 1
ATOM 645 C CA . ALA A 1 85 ? -12.742 4.153 19.794 1.00 98.56 85 ALA A CA 1
ATOM 646 C C . ALA A 1 85 ? -14.217 4.405 20.153 1.00 98.56 85 ALA A C 1
ATOM 648 O O . ALA A 1 85 ? -14.664 4.013 21.227 1.00 98.56 85 ALA A O 1
ATOM 649 N N . LEU A 1 86 ? -15.012 4.948 19.221 1.00 98.44 86 LEU A N 1
ATOM 650 C CA . LEU A 1 86 ? -16.447 5.176 19.436 1.00 98.44 86 LEU A CA 1
ATOM 651 C C . LEU A 1 86 ? -17.218 3.881 19.730 1.00 98.44 86 LEU A C 1
ATOM 653 O O . LEU A 1 86 ? -18.070 3.852 20.622 1.00 98.44 86 LEU A O 1
ATOM 657 N N . LYS A 1 87 ? -16.929 2.801 18.992 1.00 98.50 87 LYS A N 1
ATOM 658 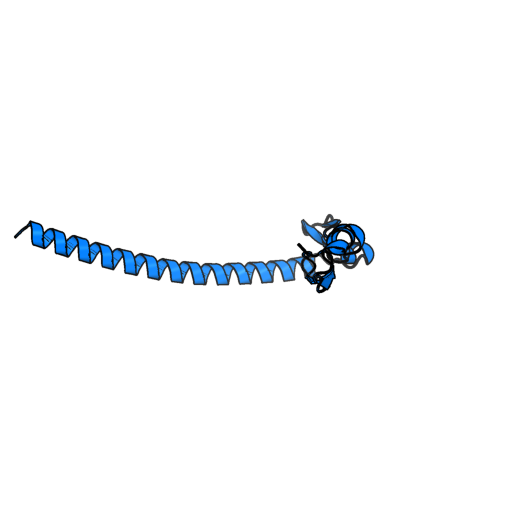C CA . LYS A 1 87 ? -17.548 1.487 19.226 1.00 98.50 87 LYS A CA 1
ATOM 659 C C . LYS A 1 87 ? -17.198 0.941 20.607 1.00 98.50 87 LYS A C 1
ATOM 661 O O . LYS A 1 87 ? -18.096 0.480 21.311 1.00 98.50 87 LYS A O 1
ATOM 666 N N . SER A 1 88 ? -15.926 1.016 20.991 1.00 98.25 88 SER A N 1
ATOM 667 C CA . SER A 1 88 ? -15.444 0.555 22.292 1.00 98.25 88 SER A CA 1
ATOM 668 C C . SER A 1 88 ? -16.086 1.340 23.429 1.00 98.25 88 SER A C 1
ATOM 670 O O . SER A 1 88 ? -16.672 0.725 24.313 1.00 98.25 88 SER A O 1
ATOM 672 N N . THR A 1 89 ? -16.115 2.674 23.356 1.00 98.50 89 THR A N 1
ATOM 673 C CA . THR A 1 89 ? -16.766 3.513 24.376 1.00 98.50 89 THR A CA 1
ATOM 674 C C . THR A 1 89 ? -18.265 3.234 24.483 1.00 98.50 89 THR A C 1
ATOM 676 O O . THR A 1 89 ? -18.807 3.165 25.585 1.00 98.50 89 THR A O 1
ATOM 679 N N . LYS A 1 90 ? -18.970 3.048 23.356 1.00 98.56 90 LYS A N 1
ATOM 680 C CA . LYS A 1 90 ? -20.399 2.695 23.387 1.00 98.56 90 LYS A CA 1
ATOM 681 C C . LYS A 1 90 ? -20.621 1.346 24.074 1.00 98.56 90 LYS A C 1
ATOM 683 O O . LYS A 1 90 ? -21.542 1.216 24.879 1.00 98.56 90 LYS A O 1
ATOM 688 N N . ARG A 1 91 ? -19.786 0.353 23.758 1.00 98.50 91 ARG A N 1
ATOM 689 C CA . ARG A 1 91 ? -19.855 -0.980 24.365 1.00 98.50 91 ARG A CA 1
ATOM 690 C C . ARG A 1 91 ? -19.570 -0.924 25.862 1.00 98.50 91 ARG A C 1
ATOM 692 O O . ARG A 1 91 ? -20.332 -1.495 26.629 1.00 98.50 91 ARG A O 1
ATOM 699 N N . GLU A 1 92 ? -18.524 -0.216 26.264 1.00 98.50 92 GLU A N 1
ATOM 700 C CA . GLU A 1 92 ? -18.148 -0.035 27.666 1.00 98.50 92 GLU A CA 1
ATOM 701 C C . GLU A 1 92 ? -19.294 0.576 28.476 1.00 98.50 92 GLU A C 1
ATOM 703 O O . GLU A 1 92 ? -19.722 -0.009 29.466 1.00 98.50 92 GLU A O 1
ATOM 708 N N . LYS A 1 93 ? -19.885 1.679 28.000 1.00 98.50 93 LYS A N 1
ATOM 709 C CA . LYS A 1 93 ? -21.039 2.309 28.661 1.00 98.50 93 LYS A CA 1
ATOM 710 C C . LYS A 1 93 ? -22.234 1.362 28.788 1.00 98.50 93 LYS A C 1
ATOM 712 O O . LYS A 1 93 ? -22.873 1.326 29.833 1.00 98.50 93 LYS A O 1
ATOM 717 N N . SER A 1 94 ? -22.527 0.586 27.742 1.00 98.50 94 SER A N 1
ATOM 718 C CA . SER A 1 94 ? -23.609 -0.406 27.773 1.00 98.50 94 SER A CA 1
ATOM 719 C C . SER A 1 94 ? -23.357 -1.501 28.809 1.00 98.50 94 SER A C 1
ATOM 721 O O . SER A 1 94 ? -24.285 -1.900 29.505 1.00 98.50 94 SER A O 1
ATOM 723 N N . LEU A 1 95 ? -22.121 -1.994 28.906 1.00 98.50 95 LEU A N 1
ATOM 724 C CA . LEU A 1 95 ? -21.750 -3.025 29.875 1.00 98.50 95 LEU A CA 1
ATOM 725 C C . LEU A 1 95 ? -21.797 -2.486 31.307 1.00 98.50 95 LEU A C 1
ATOM 727 O O . LEU A 1 95 ? -22.330 -3.153 32.186 1.00 98.50 95 LEU A O 1
ATOM 731 N N . LEU A 1 96 ? -21.315 -1.261 31.535 1.00 98.50 96 LEU A N 1
ATOM 732 C CA . LEU A 1 96 ? -21.401 -0.601 32.840 1.00 98.50 96 LEU A CA 1
ATOM 733 C C . LEU A 1 96 ? -22.856 -0.406 33.288 1.00 98.50 96 LEU A C 1
ATOM 735 O O . LEU A 1 96 ? -23.175 -0.661 34.447 1.00 98.50 96 LEU A O 1
ATOM 739 N N . ALA A 1 97 ? -23.752 -0.015 32.377 1.00 98.25 97 ALA A N 1
ATOM 740 C CA . ALA A 1 97 ? -25.176 0.117 32.684 1.00 98.25 97 ALA A CA 1
ATOM 741 C C . ALA A 1 97 ? -25.816 -1.228 33.071 1.00 98.25 97 ALA A C 1
ATOM 743 O O . ALA A 1 97 ? -26.570 -1.289 34.038 1.00 98.25 97 ALA A O 1
ATOM 744 N N . GLN A 1 98 ? -25.483 -2.310 32.357 1.00 98.06 98 GLN A N 1
ATOM 745 C CA . GLN A 1 98 ? -25.956 -3.660 32.690 1.00 98.06 98 GLN A CA 1
ATOM 746 C C . GLN A 1 98 ? -25.442 -4.127 34.056 1.00 98.06 98 GLN A C 1
ATOM 748 O O . GLN A 1 98 ? -26.222 -4.638 34.853 1.00 98.06 98 GLN A O 1
ATOM 753 N N . LEU A 1 99 ? -24.157 -3.907 34.354 1.00 98.00 99 LEU A N 1
ATOM 754 C CA . LEU A 1 99 ? -23.580 -4.227 35.663 1.00 98.00 99 LEU A CA 1
ATOM 755 C C . LEU A 1 99 ? -24.272 -3.458 36.791 1.00 98.00 99 LEU A C 1
ATOM 757 O O . LEU A 1 99 ? -24.591 -4.048 37.818 1.00 98.00 99 LEU A O 1
ATOM 761 N N . SER A 1 100 ? -24.536 -2.164 36.594 1.00 97.62 100 SER A N 1
ATOM 762 C CA . SER A 1 100 ? -25.251 -1.354 37.583 1.00 97.62 100 SER A CA 1
ATOM 763 C C . SER A 1 100 ? -26.677 -1.851 37.814 1.00 97.62 100 SER A C 1
ATOM 765 O O . SER A 1 100 ? -27.119 -1.866 38.958 1.00 97.62 100 SER A O 1
ATOM 767 N N . ALA A 1 101 ? -27.391 -2.257 36.759 1.00 97.44 101 ALA A N 1
ATOM 768 C CA . ALA A 1 101 ? -28.744 -2.793 36.883 1.00 97.44 101 ALA A CA 1
ATOM 769 C C . ALA A 1 101 ? -28.758 -4.080 37.723 1.00 97.44 101 ALA A C 1
ATOM 771 O O . ALA A 1 101 ? -29.477 -4.150 38.714 1.00 97.44 101 ALA A O 1
ATOM 772 N N . VAL A 1 102 ? -27.884 -5.038 37.399 1.00 97.19 102 VAL A N 1
ATOM 773 C CA . VAL A 1 102 ? -27.758 -6.301 38.149 1.00 97.19 102 VAL A CA 1
ATOM 774 C C . VAL A 1 102 ? -27.305 -6.059 39.593 1.00 97.19 102 VAL A C 1
ATOM 776 O O . VAL A 1 102 ? -27.785 -6.717 40.510 1.00 97.19 102 VAL A O 1
ATOM 779 N N . HIS A 1 103 ? -26.398 -5.106 39.829 1.00 96.31 103 HIS A N 1
ATOM 780 C CA . HIS A 1 103 ? -25.967 -4.768 41.187 1.00 96.31 103 HIS A CA 1
ATOM 781 C C . HIS A 1 103 ? -27.125 -4.252 42.049 1.00 96.31 103 HIS A C 1
ATOM 783 O O . HIS A 1 103 ? -27.258 -4.671 43.194 1.00 96.31 103 HIS A O 1
ATOM 789 N N . ASN A 1 104 ? -27.978 -3.393 41.485 1.00 95.00 104 ASN A N 1
ATOM 790 C CA . ASN A 1 104 ? -29.161 -2.888 42.179 1.00 95.00 104 ASN A CA 1
ATOM 791 C C . ASN A 1 104 ? -30.175 -4.007 42.461 1.00 95.00 104 ASN A C 1
ATOM 793 O O . ASN A 1 104 ? -30.754 -4.033 43.540 1.00 95.00 104 ASN A O 1
ATOM 797 N N . GLU A 1 105 ? -30.366 -4.946 41.528 1.00 96.12 105 GLU A N 1
ATOM 798 C CA . GLU A 1 105 ? -31.236 -6.117 41.731 1.00 96.12 105 GLU A CA 1
ATOM 799 C C . GLU A 1 105 ? -30.754 -7.020 42.876 1.00 96.12 105 GLU A C 1
ATOM 801 O O . GLU A 1 105 ? -31.576 -7.580 43.588 1.00 96.12 105 GLU A O 1
ATOM 806 N N . LEU A 1 106 ? -29.438 -7.144 43.082 1.00 94.94 106 LEU A N 1
ATOM 807 C CA . LEU A 1 106 ? -28.854 -7.936 44.174 1.00 94.94 106 LEU A CA 1
ATOM 808 C C . LEU A 1 106 ? -28.895 -7.239 45.546 1.00 94.94 106 LEU A C 1
ATOM 810 O O . LEU A 1 106 ? -28.662 -7.896 46.559 1.00 94.94 106 LEU A O 1
ATOM 814 N N . GLN A 1 107 ? -29.106 -5.920 45.585 1.00 88.19 107 GLN A N 1
ATOM 815 C CA . GLN A 1 107 ? -29.198 -5.130 46.823 1.00 88.19 107 GLN A CA 1
ATOM 816 C C . GLN A 1 107 ? -30.636 -4.960 47.341 1.00 88.19 107 GLN A C 1
ATOM 818 O O . GLN A 1 107 ? -30.813 -4.439 48.444 1.00 88.19 107 GLN A O 1
ATOM 823 N N . MET A 1 108 ? -31.633 -5.376 46.554 1.00 62.34 108 MET A N 1
ATOM 824 C CA . MET A 1 108 ? -33.053 -5.448 46.923 1.00 62.34 108 MET A CA 1
ATOM 825 C C . MET A 1 108 ? -33.378 -6.782 47.596 1.00 62.34 108 MET A C 1
ATOM 827 O O . MET A 1 108 ? -34.237 -6.768 48.505 1.00 62.34 108 MET A O 1
#